Protein AF-A0A0C9YDS4-F1 (afdb_monomer_lite)

Sequence (77 aa):
HPDNIKPPTTPINEFYVVVVGQEPGIFYSWNNAAARVLGVSKNDHFKCSTFQEALRHYKDAYYCNEVKCMPNPGTCF

Radius of gyration: 12.12 Å; chains: 1; bounding box: 32×25×31 Å

Foldseek 3Di:
DLVVDDDDPDDAQKWKAWQEFQDGDIDRDPVVVCVTHPQFPPTDMDMDRDPVVSSVVNVVSVVVVSRDNGDRPPDDD

Structure (mmCIF, N/CA/C/O backbone):
data_AF-A0A0C9YDS4-F1
#
_entry.id   AF-A0A0C9YDS4-F1
#
loop_
_atom_site.group_PDB
_atom_site.id
_atom_site.type_symbol
_atom_site.label_atom_id
_atom_site.label_alt_id
_atom_site.label_comp_id
_atom_site.label_asym_id
_atom_site.label_entity_id
_atom_site.label_seq_id
_atom_site.pdbx_PDB_ins_code
_atom_site.Cartn_x
_atom_site.Cartn_y
_atom_site.Cartn_z
_atom_site.occupancy
_atom_site.B_iso_or_equiv
_atom_site.auth_seq_id
_atom_site.auth_comp_id
_atom_site.auth_asym_id
_atom_site.auth_atom_id
_atom_site.pdbx_PDB_model_num
ATOM 1 N N . HIS A 1 1 ? 6.341 -10.624 6.020 1.00 74.75 1 HIS A N 1
ATOM 2 C CA . HIS A 1 1 ? 5.151 -11.497 6.109 1.00 74.75 1 HIS A CA 1
ATOM 3 C C . HIS A 1 1 ? 3.957 -10.656 6.551 1.00 74.75 1 HIS A C 1
ATOM 5 O O . HIS A 1 1 ? 4.154 -9.845 7.455 1.00 74.75 1 HIS A O 1
ATOM 11 N N . PRO A 1 2 ? 2.764 -10.798 5.946 1.00 79.31 2 PRO A N 1
ATOM 12 C CA . PRO A 1 2 ? 1.597 -9.979 6.284 1.00 79.31 2 PRO A CA 1
ATOM 13 C C . PRO A 1 2 ? 1.144 -10.118 7.746 1.00 79.31 2 PRO A C 1
ATOM 15 O O . PRO A 1 2 ? 0.631 -9.160 8.311 1.00 79.31 2 PRO A O 1
ATOM 18 N N . ASP A 1 3 ? 1.391 -11.259 8.395 1.00 79.19 3 ASP A N 1
ATOM 19 C CA . ASP A 1 3 ? 1.022 -11.453 9.811 1.00 79.19 3 ASP A CA 1
ATOM 20 C C . ASP A 1 3 ? 1.929 -10.725 10.816 1.00 79.19 3 ASP A C 1
ATOM 22 O O . ASP A 1 3 ? 1.586 -10.617 11.989 1.00 79.19 3 ASP A O 1
ATOM 26 N N . ASN A 1 4 ? 3.058 -10.165 10.369 1.00 83.38 4 ASN A N 1
ATOM 27 C CA . ASN A 1 4 ? 3.893 -9.311 11.221 1.00 83.38 4 ASN A CA 1
ATOM 28 C C . ASN A 1 4 ? 3.412 -7.852 11.251 1.00 83.38 4 ASN A C 1
ATOM 30 O O . ASN A 1 4 ? 3.957 -7.050 12.011 1.00 83.38 4 ASN A O 1
ATOM 34 N N . ILE A 1 5 ? 2.419 -7.488 10.433 1.00 84.56 5 ILE A N 1
ATOM 35 C CA . ILE A 1 5 ? 1.887 -6.128 10.392 1.00 84.56 5 ILE A CA 1
ATOM 36 C C . ILE A 1 5 ? 0.949 -5.947 11.582 1.00 84.56 5 ILE A C 1
ATOM 38 O O . ILE A 1 5 ? -0.140 -6.517 11.638 1.00 84.56 5 ILE A O 1
ATOM 42 N N . LYS A 1 6 ? 1.388 -5.140 12.545 1.00 84.62 6 LYS A N 1
ATOM 43 C CA . LYS A 1 6 ? 0.609 -4.820 13.739 1.00 84.62 6 LYS A CA 1
ATOM 44 C C . LYS A 1 6 ? -0.231 -3.566 13.505 1.00 84.62 6 LYS A C 1
ATOM 46 O O . LYS A 1 6 ? 0.256 -2.653 12.838 1.00 84.62 6 LYS A O 1
ATOM 51 N N . PRO A 1 7 ? -1.446 -3.495 14.075 1.00 84.56 7 PRO A N 1
ATOM 52 C CA . PRO A 1 7 ? -2.235 -2.274 14.047 1.00 84.56 7 PRO A CA 1
ATOM 53 C C . PRO A 1 7 ? -1.472 -1.128 14.725 1.00 84.56 7 PRO A C 1
ATOM 55 O O . PRO A 1 7 ? -0.693 -1.376 15.655 1.00 84.56 7 PRO A O 1
ATOM 58 N N . PRO A 1 8 ? -1.683 0.124 14.289 1.00 84.50 8 PRO A N 1
ATOM 59 C CA . PRO A 1 8 ? -1.098 1.266 14.968 1.00 84.50 8 PRO A CA 1
ATOM 60 C C . PRO A 1 8 ? -1.675 1.380 16.383 1.00 84.50 8 PRO A C 1
ATOM 62 O O . PRO A 1 8 ? -2.869 1.193 16.610 1.00 84.50 8 PRO A O 1
ATOM 65 N N . THR A 1 9 ? -0.817 1.702 17.345 1.00 83.94 9 THR A N 1
ATOM 66 C CA . THR A 1 9 ? -1.215 2.017 18.725 1.00 83.94 9 THR A CA 1
ATOM 67 C C . THR A 1 9 ? -1.749 3.440 18.871 1.00 83.94 9 THR A C 1
ATOM 69 O O . THR A 1 9 ? -2.397 3.751 19.867 1.00 83.94 9 THR A O 1
ATOM 72 N N . THR A 1 10 ? -1.490 4.305 17.891 1.00 84.94 10 THR A N 1
ATOM 73 C CA . THR A 1 10 ? -1.989 5.679 17.829 1.00 84.94 10 THR A CA 1
ATOM 74 C C . THR A 1 10 ? -3.155 5.795 16.844 1.00 84.94 10 THR A C 1
ATOM 76 O O . THR A 1 10 ? -3.220 5.033 15.875 1.00 84.94 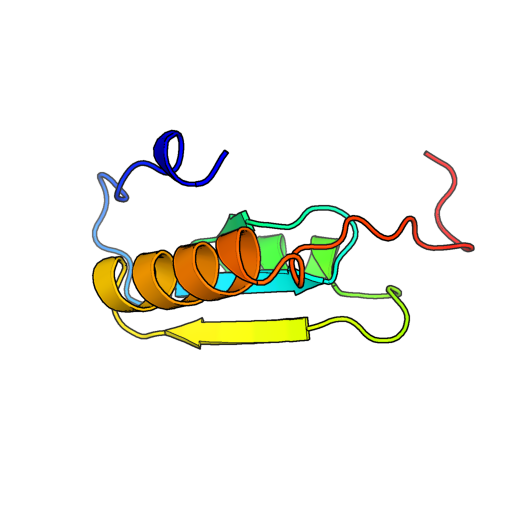10 THR A O 1
ATOM 79 N N . PRO A 1 11 ? -4.085 6.745 17.051 1.00 80.75 11 PRO A N 1
ATOM 80 C CA . PRO A 1 11 ? -5.123 7.030 16.071 1.00 80.75 11 PRO A CA 1
ATOM 81 C C . PRO A 1 11 ? -4.480 7.618 14.810 1.00 80.75 11 PRO A C 1
ATOM 83 O O . PRO A 1 11 ? -3.938 8.722 14.826 1.00 80.75 11 PRO A O 1
ATOM 86 N N . ILE A 1 12 ? -4.514 6.842 13.730 1.00 87.12 12 ILE A N 1
ATOM 87 C CA . ILE A 1 12 ? -4.033 7.221 12.403 1.00 87.12 12 ILE A CA 1
ATOM 88 C C . ILE A 1 12 ? -5.248 7.368 11.488 1.00 87.12 12 ILE A C 1
ATOM 90 O O . ILE A 1 12 ? -6.090 6.473 11.423 1.00 87.12 12 ILE A O 1
ATOM 94 N N . ASN A 1 13 ? -5.326 8.483 10.765 1.00 84.50 13 ASN A N 1
ATOM 95 C CA . ASN A 1 13 ? -6.436 8.776 9.855 1.00 84.50 13 ASN A CA 1
ATOM 96 C C . ASN A 1 13 ? -6.220 8.226 8.436 1.00 84.50 13 ASN A C 1
ATOM 98 O O . ASN A 1 13 ? -7.166 8.169 7.653 1.00 84.50 13 ASN A O 1
ATOM 102 N N . GLU A 1 14 ? -4.987 7.860 8.083 1.00 90.19 14 GLU A N 1
ATOM 103 C CA . GLU A 1 14 ? -4.614 7.489 6.720 1.00 90.19 14 GLU A CA 1
ATOM 104 C C . GLU A 1 14 ? -3.609 6.338 6.706 1.00 90.19 14 GLU A C 1
ATOM 106 O O . GLU A 1 14 ? -2.570 6.381 7.365 1.00 90.19 14 GLU A O 1
ATOM 111 N N . PHE A 1 15 ? -3.904 5.322 5.903 1.00 92.62 15 PHE A N 1
ATOM 112 C CA . PHE A 1 15 ? -3.053 4.157 5.711 1.00 92.62 15 PHE A CA 1
ATOM 113 C C . PHE A 1 15 ? -2.604 4.107 4.261 1.00 92.62 15 PHE A C 1
ATOM 115 O O . PHE A 1 15 ? -3.414 4.256 3.352 1.00 92.62 15 PHE A O 1
ATOM 122 N N . TYR A 1 16 ? -1.318 3.879 4.047 1.00 93.50 16 TYR A N 1
ATOM 123 C CA . TYR A 1 16 ? -0.700 3.812 2.732 1.00 93.50 16 TYR A CA 1
ATOM 124 C C . TYR A 1 16 ? -0.128 2.421 2.546 1.00 93.50 16 TYR A C 1
ATOM 126 O O . TYR A 1 16 ? 0.811 2.034 3.236 1.00 93.50 16 TYR A O 1
ATOM 134 N N . VAL A 1 17 ? -0.699 1.656 1.631 1.00 94.50 17 VAL A N 1
ATOM 135 C CA . VAL A 1 17 ? -0.226 0.316 1.315 1.00 94.50 17 VAL A CA 1
ATOM 136 C C . VAL A 1 17 ? 0.644 0.390 0.080 1.00 94.50 17 VAL A C 1
ATOM 138 O O . VAL A 1 17 ? 0.248 0.962 -0.929 1.00 94.50 17 VAL A O 1
ATOM 141 N N . VAL A 1 18 ? 1.826 -0.198 0.167 1.00 93.88 18 VAL A N 1
ATOM 142 C CA . VAL A 1 18 ? 2.776 -0.332 -0.929 1.00 93.88 18 VAL A CA 1
ATOM 143 C C . VAL A 1 18 ? 2.863 -1.810 -1.271 1.00 93.88 18 VAL A C 1
ATOM 145 O O . VAL A 1 18 ? 3.331 -2.611 -0.461 1.00 93.88 18 VAL A O 1
ATOM 148 N N . VAL A 1 19 ? 2.400 -2.166 -2.465 1.00 94.31 19 VAL A N 1
ATOM 149 C CA . VAL A 1 19 ? 2.493 -3.526 -3.012 1.00 94.31 19 VAL A CA 1
ATOM 150 C C . VAL A 1 19 ? 3.772 -3.662 -3.825 1.00 94.31 19 VAL A C 1
ATOM 152 O O . VAL A 1 19 ? 4.524 -4.618 -3.637 1.00 94.31 19 VAL A O 1
ATOM 155 N N . VAL A 1 20 ? 4.067 -2.671 -4.670 1.00 92.12 20 VAL A N 1
ATOM 156 C CA . VAL A 1 20 ? 5.299 -2.624 -5.463 1.00 92.12 20 VAL A CA 1
ATOM 157 C C . VAL A 1 20 ? 6.065 -1.346 -5.149 1.00 92.12 20 VAL A C 1
ATOM 159 O O . VAL A 1 20 ? 5.576 -0.238 -5.363 1.00 92.12 20 VAL A O 1
ATOM 162 N N . GLY A 1 21 ? 7.287 -1.508 -4.653 1.00 91.25 21 GLY A N 1
ATOM 163 C CA . GLY A 1 21 ? 8.152 -0.418 -4.209 1.00 91.25 21 GLY A CA 1
ATOM 164 C C . GLY A 1 21 ? 9.535 -0.933 -3.813 1.00 91.25 21 GLY A C 1
ATOM 165 O O . GLY A 1 21 ? 9.801 -2.130 -3.897 1.00 91.25 21 GLY A O 1
ATOM 166 N N . GLN A 1 22 ? 10.402 -0.044 -3.333 1.00 89.50 22 GLN A N 1
ATOM 167 C CA . GLN A 1 22 ? 11.678 -0.399 -2.711 1.00 89.50 22 GLN A CA 1
ATOM 168 C C . GLN A 1 22 ? 11.467 -1.261 -1.472 1.00 89.50 22 GLN A C 1
ATOM 170 O O . GLN A 1 22 ? 12.258 -2.149 -1.196 1.00 89.50 22 GLN A O 1
ATOM 175 N N . GLU A 1 23 ? 10.398 -1.003 -0.722 1.00 90.00 23 GLU A N 1
ATOM 176 C CA . GLU A 1 23 ? 9.996 -1.851 0.390 1.00 90.00 23 GLU A CA 1
ATOM 177 C C . GLU A 1 23 ? 8.466 -1.903 0.447 1.00 90.00 23 GLU A C 1
ATOM 179 O O . GLU A 1 23 ? 7.830 -0.893 0.768 1.00 90.00 23 GLU A O 1
ATOM 184 N N . PRO A 1 24 ? 7.868 -3.056 0.111 1.00 92.12 24 PRO A N 1
ATOM 185 C CA . PRO A 1 24 ? 6.439 -3.263 0.265 1.00 92.12 24 PRO A CA 1
ATOM 186 C C . PRO A 1 24 ? 6.021 -3.340 1.732 1.00 92.12 24 PRO A C 1
ATOM 188 O O . PRO A 1 24 ? 6.728 -3.902 2.570 1.00 92.12 24 PRO A O 1
ATOM 191 N N . GLY A 1 25 ? 4.841 -2.815 2.040 1.00 91.81 25 GLY A N 1
ATOM 192 C CA . GLY A 1 25 ? 4.317 -2.789 3.400 1.00 91.81 25 GLY A CA 1
ATOM 193 C C . GLY A 1 25 ? 3.174 -1.800 3.576 1.00 91.81 25 GLY A C 1
ATOM 194 O O . GLY A 1 25 ? 2.685 -1.211 2.616 1.00 91.81 25 GLY A O 1
ATOM 195 N N . ILE A 1 26 ? 2.748 -1.613 4.825 1.00 92.38 26 ILE A N 1
ATOM 196 C CA . ILE A 1 26 ? 1.723 -0.634 5.198 1.00 92.38 26 ILE A CA 1
ATOM 197 C C . ILE A 1 26 ? 2.381 0.461 6.026 1.00 92.38 26 ILE A C 1
ATOM 199 O O . ILE A 1 26 ? 3.033 0.190 7.033 1.00 92.38 26 ILE A O 1
ATOM 203 N N . PHE A 1 27 ? 2.181 1.700 5.603 1.00 91.56 27 PHE A N 1
ATOM 204 C CA . PHE A 1 27 ? 2.745 2.897 6.197 1.00 91.56 27 PHE A CA 1
ATOM 205 C C . PHE A 1 27 ? 1.633 3.819 6.692 1.00 91.56 27 PHE A C 1
ATOM 207 O O . PHE A 1 27 ? 0.547 3.893 6.124 1.00 91.56 27 PHE A O 1
ATOM 214 N N . TYR A 1 28 ? 1.929 4.563 7.752 1.00 91.31 28 TYR A N 1
ATOM 215 C CA . TYR A 1 28 ? 0.988 5.484 8.406 1.00 91.31 28 TYR A CA 1
ATOM 216 C C . TYR A 1 28 ? 1.215 6.951 8.017 1.00 91.31 28 TYR A C 1
ATOM 218 O O . TYR A 1 28 ? 0.637 7.859 8.603 1.00 91.31 28 TYR A O 1
ATOM 226 N N . SER A 1 29 ? 2.124 7.198 7.073 1.00 90.19 29 SER A N 1
ATOM 227 C CA . SER A 1 29 ? 2.480 8.531 6.598 1.00 90.19 29 SER A CA 1
ATOM 228 C C . SER A 1 29 ? 2.870 8.461 5.133 1.00 90.19 29 SER A C 1
ATOM 230 O O . SER A 1 29 ? 3.672 7.603 4.746 1.00 90.19 29 SER A O 1
ATOM 232 N N . TRP A 1 30 ? 2.350 9.400 4.341 1.00 89.00 30 TRP A N 1
ATOM 233 C CA . TRP A 1 30 ? 2.716 9.524 2.936 1.00 89.00 30 TRP A CA 1
ATOM 234 C C . TRP A 1 30 ? 4.218 9.734 2.760 1.00 89.00 30 TRP A C 1
ATOM 236 O O . TRP A 1 30 ? 4.792 9.119 1.880 1.00 89.00 30 TRP A O 1
ATOM 246 N N . ASN A 1 31 ? 4.887 10.506 3.622 1.00 91.06 31 ASN A N 1
ATOM 247 C CA . ASN A 1 31 ? 6.332 10.733 3.495 1.00 91.06 31 ASN A CA 1
ATOM 248 C C . ASN A 1 31 ? 7.134 9.422 3.541 1.00 91.06 31 ASN A C 1
ATOM 250 O O . ASN A 1 31 ? 8.062 9.238 2.756 1.00 91.06 31 ASN A O 1
ATOM 254 N N . ASN A 1 32 ? 6.736 8.490 4.414 1.00 90.00 32 ASN A N 1
ATOM 255 C CA . ASN A 1 32 ? 7.368 7.174 4.497 1.00 90.00 32 ASN A CA 1
ATOM 256 C C . ASN A 1 32 ? 7.027 6.310 3.278 1.00 90.00 32 ASN A C 1
ATOM 258 O O . ASN A 1 32 ? 7.919 5.686 2.716 1.00 90.00 32 ASN A O 1
ATOM 262 N N . ALA A 1 33 ? 5.762 6.296 2.845 1.00 91.62 33 ALA A N 1
ATOM 263 C CA . ALA A 1 33 ? 5.339 5.528 1.674 1.00 91.62 33 ALA A CA 1
ATOM 264 C C . ALA A 1 33 ? 5.995 6.042 0.381 1.00 91.62 33 ALA A C 1
ATOM 266 O O . ALA A 1 33 ? 6.548 5.261 -0.389 1.00 91.62 33 ALA A O 1
ATOM 267 N N . ALA A 1 34 ? 5.997 7.361 0.184 1.00 90.38 34 ALA A N 1
ATOM 268 C CA . ALA A 1 34 ? 6.590 8.063 -0.945 1.00 90.38 34 ALA A CA 1
ATOM 269 C C . ALA A 1 34 ? 8.067 7.706 -1.097 1.00 90.38 34 ALA A C 1
ATOM 271 O O . ALA A 1 34 ? 8.489 7.344 -2.189 1.00 90.38 34 ALA A O 1
ATOM 272 N N . ALA A 1 35 ? 8.835 7.699 -0.005 1.00 89.56 35 ALA A N 1
ATOM 273 C CA . ALA A 1 35 ? 10.236 7.285 -0.037 1.00 89.56 35 ALA A CA 1
ATOM 274 C C . ALA A 1 35 ? 10.441 5.855 -0.576 1.00 89.56 35 ALA A C 1
ATOM 276 O O . ALA A 1 35 ? 11.515 5.547 -1.081 1.00 89.56 35 ALA A O 1
ATOM 277 N N . ARG A 1 36 ? 9.424 4.984 -0.496 1.00 88.94 36 ARG A N 1
ATOM 278 C CA . ARG A 1 36 ? 9.484 3.598 -0.983 1.00 88.94 36 ARG A CA 1
ATOM 279 C C . ARG A 1 36 ? 8.929 3.407 -2.385 1.00 88.94 36 ARG A C 1
ATOM 281 O O . ARG A 1 36 ? 9.244 2.399 -3.003 1.00 88.94 36 ARG A O 1
ATOM 288 N N . VAL A 1 37 ? 8.140 4.336 -2.911 1.00 90.62 37 VAL A N 1
ATOM 289 C CA . VAL A 1 37 ? 7.567 4.226 -4.267 1.00 90.62 37 VAL A CA 1
ATOM 290 C C . VAL A 1 37 ? 8.200 5.191 -5.264 1.00 90.62 37 VAL A C 1
ATOM 292 O O . VAL A 1 37 ? 8.231 4.910 -6.463 1.00 90.62 37 VAL A O 1
ATOM 295 N N . LEU A 1 38 ? 8.742 6.316 -4.791 1.00 88.44 38 LEU A N 1
ATOM 296 C CA . LEU A 1 38 ? 9.362 7.325 -5.641 1.00 88.44 38 LEU A CA 1
ATOM 297 C C . LEU A 1 38 ? 10.620 6.768 -6.312 1.00 88.44 38 LEU A C 1
ATOM 299 O O . LEU A 1 38 ? 11.521 6.230 -5.672 1.00 88.44 38 LEU A O 1
ATOM 303 N N . GLY A 1 39 ? 10.666 6.900 -7.637 1.00 83.94 39 GLY A N 1
ATOM 304 C CA . GLY A 1 39 ? 11.743 6.367 -8.472 1.00 83.94 39 GLY A CA 1
ATOM 305 C C . GLY A 1 39 ? 11.660 4.860 -8.744 1.00 83.94 39 GLY A C 1
ATOM 306 O O . GLY A 1 39 ? 12.468 4.337 -9.507 1.00 83.94 39 GLY A O 1
ATOM 307 N N . VAL A 1 40 ? 10.663 4.153 -8.199 1.00 85.94 40 VAL A N 1
ATOM 308 C CA . VAL A 1 40 ? 10.408 2.750 -8.544 1.00 85.94 40 VAL A CA 1
ATOM 309 C C . VAL A 1 40 ? 9.524 2.683 -9.785 1.00 85.94 40 VAL A C 1
ATOM 311 O O . VAL A 1 40 ? 8.403 3.200 -9.819 1.00 85.94 40 VAL A O 1
ATOM 314 N N . SER A 1 41 ? 10.035 2.024 -10.822 1.00 83.88 41 SER A N 1
ATOM 315 C CA . SER A 1 41 ? 9.278 1.771 -12.048 1.00 83.88 41 SER A CA 1
ATOM 316 C C . SER A 1 41 ? 8.133 0.801 -11.780 1.00 83.88 41 SER A C 1
ATOM 318 O O . SER A 1 41 ? 8.345 -0.238 -11.158 1.00 83.88 41 SER A O 1
ATOM 320 N N . LYS A 1 42 ? 6.937 1.118 -12.297 1.00 86.12 42 LYS A N 1
ATOM 321 C CA . LYS A 1 42 ? 5.712 0.324 -12.084 1.00 86.12 42 LYS A CA 1
ATOM 322 C C . LYS A 1 42 ? 5.393 0.113 -10.596 1.00 86.12 42 LYS A C 1
ATOM 324 O O . LYS A 1 42 ? 4.966 -0.971 -10.210 1.00 86.12 42 LYS A O 1
ATOM 329 N N . ASN A 1 43 ? 5.651 1.130 -9.770 1.00 90.06 43 ASN A N 1
ATOM 330 C CA . ASN A 1 43 ? 5.215 1.101 -8.380 1.00 90.06 43 ASN A CA 1
ATOM 331 C C . ASN A 1 43 ? 3.691 0.966 -8.303 1.00 90.06 43 ASN A C 1
ATOM 333 O O . ASN A 1 43 ? 2.971 1.452 -9.176 1.00 90.06 43 ASN A O 1
ATOM 337 N N . ASP A 1 44 ? 3.238 0.305 -7.248 1.00 91.88 44 ASP A N 1
ATOM 338 C CA . ASP A 1 44 ? 1.829 0.071 -6.977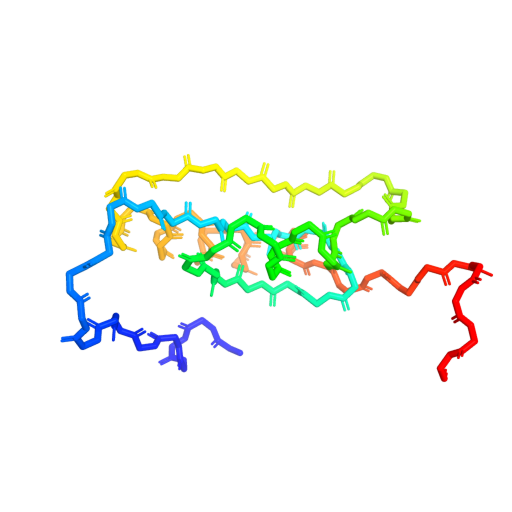 1.00 91.88 44 ASP A CA 1
ATOM 339 C C . ASP A 1 44 ? 1.588 0.329 -5.497 1.00 91.88 44 ASP A C 1
ATOM 341 O O . ASP A 1 44 ? 2.197 -0.298 -4.618 1.00 91.88 44 ASP A O 1
ATOM 345 N N . HIS A 1 45 ? 0.760 1.331 -5.242 1.00 93.00 45 HIS A N 1
ATOM 346 C CA . HIS A 1 45 ? 0.436 1.798 -3.915 1.00 93.00 45 HIS A CA 1
ATOM 347 C C . HIS A 1 45 ? -0.967 2.386 -3.889 1.00 93.00 45 HIS A C 1
ATOM 349 O O . HIS A 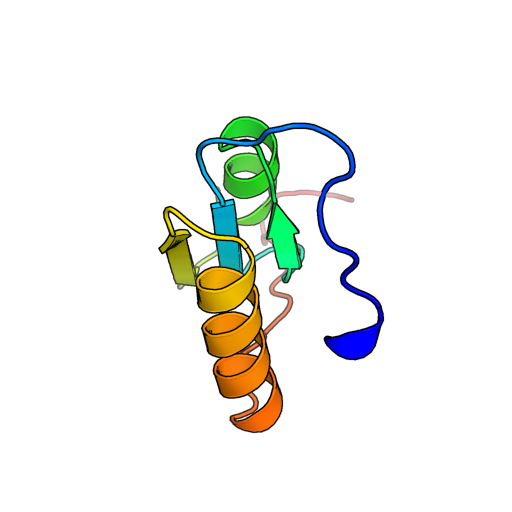1 45 ? -1.440 2.975 -4.860 1.00 93.00 45 HIS A O 1
ATOM 355 N N . PHE A 1 46 ? -1.619 2.272 -2.742 1.00 91.88 46 PHE A N 1
ATOM 356 C CA . PHE A 1 46 ? -2.963 2.787 -2.546 1.00 91.88 46 PHE A CA 1
ATOM 357 C C . PHE A 1 46 ? -3.155 3.295 -1.123 1.00 91.88 46 PHE A C 1
ATOM 359 O O . PHE A 1 46 ? -2.442 2.923 -0.188 1.00 91.88 46 PHE A O 1
ATOM 366 N N . LYS A 1 47 ? -4.130 4.187 -0.973 1.00 92.62 47 LYS A N 1
ATOM 367 C CA . LYS A 1 47 ? -4.506 4.790 0.302 1.00 92.62 47 LYS A CA 1
ATOM 368 C C . LYS A 1 47 ? -5.814 4.178 0.788 1.00 92.62 47 LYS A C 1
ATOM 370 O O . LYS A 1 47 ? -6.774 4.105 0.029 1.00 92.62 47 LYS A O 1
ATOM 375 N N . CYS A 1 48 ? -5.865 3.836 2.067 1.00 91.56 48 CYS A N 1
ATOM 376 C CA . CYS A 1 48 ? -7.067 3.396 2.763 1.00 91.56 48 CYS A CA 1
ATOM 377 C C . CYS A 1 48 ? -7.337 4.295 3.972 1.00 91.56 48 CYS A C 1
ATOM 379 O O . CYS A 1 48 ? -6.426 4.895 4.552 1.00 91.56 48 CYS A O 1
ATOM 381 N N . SER A 1 49 ? -8.599 4.355 4.388 1.00 89.56 49 SER A N 1
ATOM 382 C CA . SER A 1 49 ? -9.010 5.086 5.593 1.00 89.56 49 SER A CA 1
ATOM 383 C C . SER A 1 49 ? -8.935 4.228 6.857 1.00 89.56 49 SER A C 1
ATOM 385 O O . SER A 1 49 ? -8.960 4.762 7.962 1.00 89.56 49 SER A O 1
ATOM 387 N N . THR A 1 50 ? -8.831 2.900 6.720 1.00 90.69 50 THR A N 1
ATOM 388 C CA . THR A 1 50 ? -8.793 1.972 7.857 1.00 90.69 50 THR A CA 1
ATOM 389 C C . THR A 1 50 ? -7.648 0.965 7.752 1.00 90.69 50 THR A C 1
ATOM 391 O O . THR A 1 50 ? -7.298 0.502 6.665 1.00 90.69 50 THR A O 1
ATOM 394 N N . PHE A 1 51 ? -7.087 0.581 8.904 1.00 89.69 51 PHE A N 1
ATOM 395 C CA . PHE A 1 51 ? -6.029 -0.433 8.975 1.00 89.69 51 PHE A CA 1
ATOM 396 C C . PHE A 1 51 ? -6.503 -1.799 8.470 1.00 89.69 51 PHE A C 1
ATOM 398 O O . PHE A 1 51 ? -5.754 -2.507 7.806 1.00 89.69 51 PHE A O 1
ATOM 405 N N . GLN A 1 52 ? -7.744 -2.180 8.782 1.00 90.75 52 GLN A N 1
ATOM 406 C CA . GLN A 1 52 ? -8.288 -3.485 8.408 1.00 90.75 52 GLN A CA 1
ATOM 407 C C . GLN A 1 52 ? -8.416 -3.633 6.888 1.00 90.75 52 GLN A C 1
ATOM 409 O O . GLN A 1 52 ? -8.074 -4.679 6.342 1.00 90.75 52 GLN A O 1
ATOM 414 N N . GLU A 1 53 ? -8.881 -2.585 6.211 1.00 91.69 53 GLU A N 1
ATOM 415 C CA . GLU A 1 53 ? -8.958 -2.534 4.752 1.00 91.69 53 GLU A CA 1
ATOM 416 C C . GLU A 1 53 ? -7.560 -2.572 4.129 1.00 91.69 53 GLU A C 1
ATOM 418 O O . GLU A 1 53 ? -7.289 -3.415 3.276 1.00 91.69 53 GLU A O 1
ATOM 423 N N . ALA A 1 54 ? -6.639 -1.749 4.640 1.00 92.38 54 ALA A N 1
ATOM 424 C CA . ALA A 1 54 ? -5.244 -1.741 4.209 1.00 92.38 54 ALA A CA 1
ATOM 425 C C . ALA A 1 54 ? -4.592 -3.131 4.335 1.00 92.38 54 ALA A C 1
ATOM 427 O O . ALA A 1 54 ? -3.971 -3.629 3.395 1.00 92.38 54 ALA A O 1
ATOM 428 N N . LEU A 1 55 ? -4.770 -3.786 5.487 1.00 91.88 55 LEU A N 1
ATOM 429 C CA . LEU A 1 55 ? -4.238 -5.120 5.753 1.00 91.88 55 LEU A CA 1
ATOM 430 C C . LEU A 1 55 ? -4.858 -6.170 4.839 1.00 91.88 55 LEU A C 1
ATOM 432 O O . LEU A 1 55 ? -4.140 -7.051 4.372 1.00 91.88 55 LEU A O 1
ATOM 436 N N . ARG A 1 56 ? -6.166 -6.082 4.577 1.00 92.50 56 ARG A N 1
ATOM 437 C CA . ARG A 1 56 ? -6.858 -6.992 3.663 1.00 92.50 56 ARG A CA 1
ATOM 438 C C . ARG A 1 56 ? -6.272 -6.902 2.261 1.00 92.50 56 ARG A C 1
ATOM 440 O O . ARG A 1 56 ? -5.838 -7.920 1.740 1.00 92.50 56 ARG A O 1
ATOM 447 N N . HIS A 1 57 ? -6.175 -5.702 1.700 1.00 91.62 57 HIS A N 1
ATOM 448 C CA . HIS A 1 57 ? -5.610 -5.538 0.364 1.00 91.62 57 HIS A CA 1
ATOM 449 C C . HIS A 1 57 ? -4.139 -5.958 0.296 1.00 91.62 57 HIS A C 1
ATOM 451 O O . HIS A 1 57 ? -3.736 -6.617 -0.657 1.00 91.62 57 HIS A O 1
ATOM 457 N N . TYR A 1 58 ? -3.337 -5.634 1.316 1.00 92.00 58 TYR A N 1
ATOM 458 C CA . TYR A 1 58 ? -1.945 -6.083 1.361 1.00 92.00 58 TYR A CA 1
ATOM 459 C C . TYR A 1 58 ? -1.835 -7.610 1.436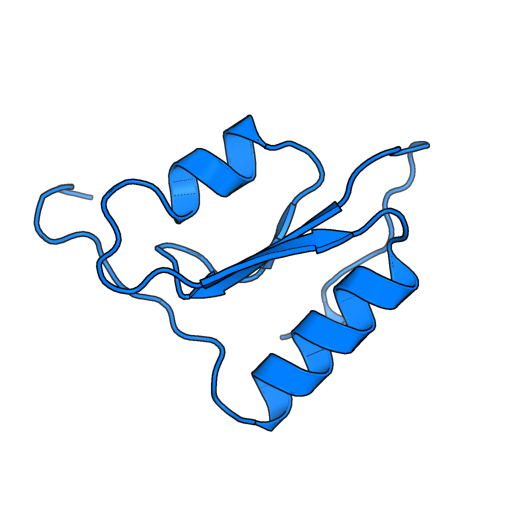 1.00 92.00 58 TYR A C 1
ATOM 461 O O . TYR A 1 58 ? -0.978 -8.201 0.783 1.00 92.00 58 TYR A O 1
ATOM 469 N N . LYS A 1 59 ? -2.698 -8.262 2.227 1.00 92.31 59 LYS A N 1
ATOM 470 C CA . LYS A 1 59 ? -2.779 -9.725 2.318 1.00 92.31 59 LYS A CA 1
ATOM 471 C C . LYS A 1 59 ? -3.156 -10.331 0.977 1.00 92.31 59 LYS A C 1
ATOM 473 O O . LYS A 1 59 ? -2.446 -11.220 0.521 1.00 92.31 59 LYS A O 1
ATOM 478 N N . ASP A 1 60 ? -4.209 -9.827 0.346 1.00 93.12 60 ASP A N 1
ATOM 479 C CA . ASP A 1 60 ? -4.668 -10.304 -0.957 1.00 93.12 60 ASP A CA 1
ATOM 480 C C . ASP A 1 60 ? -3.535 -10.187 -1.993 1.00 93.12 60 ASP A C 1
ATOM 482 O O . ASP A 1 60 ? -3.162 -11.186 -2.606 1.00 93.12 60 ASP A O 1
ATOM 486 N N . ALA A 1 61 ? -2.875 -9.027 -2.077 1.00 92.38 61 ALA A N 1
ATOM 487 C CA . ALA A 1 61 ? -1.721 -8.819 -2.955 1.00 92.38 61 ALA A CA 1
ATOM 488 C C . ALA A 1 61 ? -0.532 -9.744 -2.619 1.00 92.38 61 ALA A C 1
ATOM 490 O O . ALA A 1 61 ? 0.190 -10.206 -3.508 1.00 92.38 61 ALA A O 1
ATOM 491 N N . TYR A 1 62 ? -0.306 -10.035 -1.334 1.00 91.38 62 TYR A N 1
ATOM 492 C CA . TYR A 1 62 ? 0.747 -10.948 -0.889 1.00 91.38 62 TYR A CA 1
ATOM 493 C C . TYR A 1 62 ? 0.461 -12.389 -1.328 1.00 91.38 62 TYR A C 1
ATOM 495 O O . TYR A 1 62 ? 1.337 -13.037 -1.898 1.00 91.38 62 TYR A O 1
ATOM 503 N N . TYR A 1 63 ? -0.764 -12.881 -1.117 1.00 92.38 63 TYR A N 1
ATOM 504 C CA . TYR A 1 63 ? -1.169 -14.230 -1.526 1.00 92.38 63 TYR A CA 1
ATOM 505 C C . TYR A 1 63 ? -1.240 -14.383 -3.052 1.00 92.38 63 TYR A C 1
ATOM 507 O O . TYR A 1 63 ? -0.921 -15.452 -3.573 1.00 92.38 63 TYR A O 1
ATOM 515 N N . CYS A 1 64 ? -1.575 -13.313 -3.777 1.00 91.44 64 CYS A N 1
ATOM 516 C CA . CYS A 1 64 ? -1.542 -13.268 -5.240 1.00 91.44 64 CYS A CA 1
ATOM 517 C C . CYS A 1 64 ? -0.121 -13.136 -5.832 1.00 91.44 64 CYS A C 1
ATOM 519 O O . CYS A 1 64 ? 0.025 -13.150 -7.052 1.00 91.44 64 CYS A O 1
ATOM 521 N N . ASN A 1 65 ? 0.935 -13.051 -5.006 1.00 89.62 65 ASN A N 1
ATOM 522 C CA . ASN A 1 65 ? 2.329 -12.812 -5.428 1.00 89.62 65 ASN A CA 1
ATOM 523 C C . ASN A 1 65 ? 2.532 -11.503 -6.220 1.00 89.62 65 ASN A C 1
ATOM 525 O O . ASN A 1 65 ? 3.413 -11.390 -7.081 1.00 89.62 65 ASN A O 1
ATOM 529 N N . GLU A 1 66 ? 1.721 -10.493 -5.922 1.00 90.12 66 GLU A N 1
ATOM 530 C CA . GLU A 1 66 ? 1.840 -9.155 -6.505 1.00 90.12 66 GLU A CA 1
ATOM 531 C C . GLU A 1 66 ? 2.832 -8.290 -5.731 1.00 90.12 66 GLU A C 1
ATOM 533 O O . GLU A 1 66 ? 3.493 -7.435 -6.321 1.00 90.12 66 GLU A O 1
ATOM 538 N N . VAL A 1 67 ? 2.992 -8.561 -4.431 1.00 91.25 67 VAL A N 1
ATOM 539 C CA . VAL A 1 67 ? 3.945 -7.867 -3.561 1.00 91.25 67 VAL A CA 1
ATOM 540 C C . VAL A 1 67 ? 5.376 -8.074 -4.060 1.00 91.25 67 VAL A C 1
ATOM 542 O O . VAL A 1 67 ? 5.910 -9.183 -4.009 1.00 91.25 67 VAL A O 1
ATOM 545 N N . LYS A 1 68 ? 6.013 -6.996 -4.532 1.00 89.81 68 LYS A N 1
ATOM 546 C CA . LYS A 1 68 ? 7.342 -7.040 -5.161 1.00 89.81 68 LYS A CA 1
ATOM 547 C C . LYS A 1 68 ? 8.247 -5.932 -4.645 1.00 89.81 68 LYS A C 1
ATOM 549 O O . LYS A 1 68 ? 7.931 -4.748 -4.737 1.00 89.81 68 LYS A O 1
ATOM 554 N N . CYS A 1 69 ? 9.413 -6.345 -4.158 1.00 88.50 69 CYS A N 1
ATOM 555 C CA . CYS A 1 69 ? 10.512 -5.450 -3.833 1.00 88.50 69 CYS A CA 1
ATOM 556 C C . CYS A 1 69 ? 11.304 -5.149 -5.111 1.00 88.50 69 CYS A C 1
ATOM 558 O O . CYS A 1 69 ? 11.878 -6.055 -5.717 1.00 88.50 69 CYS A O 1
ATOM 560 N N . MET A 1 70 ? 11.294 -3.889 -5.534 1.00 84.75 70 MET A N 1
ATOM 561 C CA . MET A 1 70 ? 11.970 -3.410 -6.733 1.00 84.75 70 MET A CA 1
ATOM 562 C C . MET A 1 70 ? 13.030 -2.380 -6.326 1.00 84.75 70 MET A C 1
ATOM 564 O O . MET A 1 70 ? 12.669 -1.274 -5.909 1.00 84.75 70 MET A O 1
ATOM 568 N N . PRO A 1 71 ? 14.331 -2.701 -6.447 1.00 76.50 71 PRO A N 1
ATOM 569 C CA . PRO A 1 71 ? 15.381 -1.726 -6.193 1.00 76.50 71 PRO A CA 1
ATOM 570 C C . PRO A 1 71 ? 15.314 -0.623 -7.254 1.00 76.50 71 PRO A C 1
ATOM 572 O O . PRO A 1 71 ? 15.126 -0.892 -8.442 1.00 76.50 71 PRO A O 1
ATOM 575 N N . ASN A 1 72 ? 15.443 0.633 -6.828 1.00 69.62 72 ASN A N 1
ATOM 576 C CA . ASN A 1 72 ? 15.493 1.759 -7.757 1.00 69.62 72 ASN A CA 1
ATOM 577 C C . ASN A 1 72 ? 16.877 1.764 -8.440 1.00 69.62 72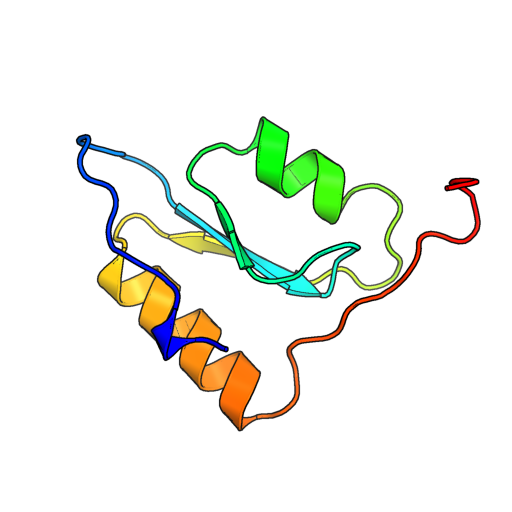 ASN A C 1
ATOM 579 O O . ASN A 1 72 ? 17.877 1.885 -7.731 1.00 69.62 72 ASN A O 1
ATOM 583 N N . PRO A 1 73 ? 16.959 1.680 -9.785 1.00 65.12 73 PRO A N 1
ATOM 584 C CA . PRO A 1 73 ? 18.230 1.672 -10.515 1.00 65.12 73 PRO A CA 1
ATOM 585 C C . PRO A 1 73 ? 19.112 2.913 -10.292 1.00 65.12 73 PRO A C 1
ATOM 587 O O . PRO A 1 73 ? 20.278 2.896 -10.672 1.00 65.12 73 PRO A O 1
ATOM 590 N N . GLY A 1 74 ? 18.570 3.992 -9.713 1.00 61.56 74 GLY A N 1
ATOM 591 C CA . GLY A 1 74 ? 19.282 5.248 -9.461 1.00 61.56 74 GLY A CA 1
ATOM 592 C C . GLY A 1 74 ? 19.674 5.515 -8.005 1.00 61.56 74 GLY A C 1
ATOM 593 O O . GLY A 1 74 ? 20.251 6.566 -7.737 1.00 61.56 74 GLY A O 1
ATOM 594 N N . THR A 1 75 ? 19.363 4.626 -7.057 1.00 58.16 75 THR A N 1
ATOM 595 C CA . THR A 1 75 ? 19.750 4.812 -5.647 1.00 58.16 75 THR A CA 1
ATOM 596 C C . THR A 1 75 ? 20.810 3.792 -5.264 1.00 58.16 75 THR A C 1
ATOM 598 O O . THR A 1 75 ? 20.508 2.609 -5.127 1.00 58.16 75 THR A O 1
ATOM 601 N N . CYS A 1 76 ? 22.045 4.258 -5.094 1.00 53.59 76 CYS A N 1
ATOM 602 C CA . CYS A 1 76 ? 23.139 3.483 -4.526 1.00 53.59 76 CYS A CA 1
ATOM 603 C C . CYS A 1 76 ? 22.882 3.325 -3.020 1.00 53.59 76 CYS A C 1
ATOM 605 O O . CYS A 1 76 ? 23.196 4.232 -2.251 1.00 53.59 76 CYS A O 1
ATOM 607 N N . PHE A 1 77 ? 22.279 2.220 -2.601 1.00 48.94 77 PHE A N 1
ATOM 608 C CA . PHE A 1 77 ? 22.412 1.735 -1.229 1.00 48.94 77 PHE A CA 1
ATOM 609 C C . PHE A 1 77 ? 23.129 0.393 -1.274 1.00 48.94 77 PHE A C 1
ATOM 611 O O . PHE A 1 77 ? 22.791 -0.409 -2.176 1.00 48.94 77 PHE A O 1
#

InterPro domains:
  IPR009027 Large ribosomal subunit protein bL9/RNase H1, N-terminal [SSF55658] (14-57)
  IPR011320 Ribonuclease H1, N-terminal [PF01693] (15-55)
  IPR037056 Ribonuclease H1, N-terminal domain superfamily [G3DSA:3.40.970.10] (13-62)

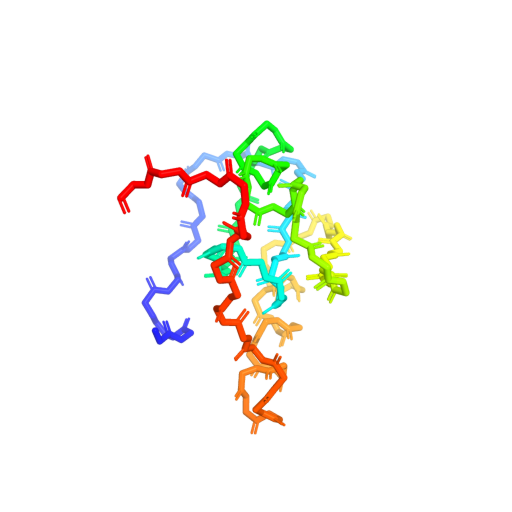pLDDT: mean 86.77, std 9.11, range [48.94, 94.5]

Organism: NCBI:txid765257

Secondary structure (DSSP, 8-state):
-GGG-PPPSS--S-EEEEEEESS-EEESSHHHHHHHHTT-TT-EEEEESSHHHHHHHHHHHHHTT--EE---TT---